Protein AF-A0A7H1RI02-F1 (afdb_monomer)

Structure (mmCIF, N/CA/C/O backbone):
data_AF-A0A7H1RI02-F1
#
_entry.id   AF-A0A7H1RI02-F1
#
loop_
_atom_site.group_PDB
_atom_site.id
_atom_site.type_symbol
_atom_site.label_atom_id
_atom_site.label_alt_id
_atom_site.label_comp_id
_atom_site.label_asym_id
_atom_site.label_entity_id
_atom_site.label_seq_id
_atom_site.pdbx_PDB_ins_code
_atom_site.Cartn_x
_atom_site.Cartn_y
_atom_site.Cartn_z
_atom_site.occupancy
_atom_site.B_iso_or_equiv
_atom_site.auth_seq_id
_atom_site.auth_comp_id
_atom_site.auth_asym_id
_atom_site.auth_atom_id
_atom_site.pdbx_PDB_model_num
ATOM 1 N N . MET A 1 1 ? -15.027 12.232 1.493 1.00 53.66 1 MET A N 1
ATOM 2 C CA . MET A 1 1 ? -14.270 11.066 0.973 1.00 53.66 1 MET A CA 1
ATOM 3 C C . MET A 1 1 ? -12.856 11.460 0.505 1.00 53.66 1 MET A C 1
ATOM 5 O O . MET A 1 1 ? -12.313 10.824 -0.383 1.00 53.66 1 MET A O 1
ATOM 9 N N . SER A 1 2 ? -12.220 12.473 1.114 1.00 62.84 2 SER A N 1
ATOM 10 C CA . SER A 1 2 ? -11.011 13.117 0.559 1.00 62.84 2 SER A CA 1
ATOM 11 C C . SER A 1 2 ? -9.673 12.529 1.043 1.00 62.84 2 SER A C 1
ATOM 13 O O . SER A 1 2 ? -8.648 12.766 0.408 1.00 62.84 2 SER A O 1
ATOM 15 N N . ASN A 1 3 ? -9.668 11.747 2.132 1.00 73.25 3 ASN A N 1
ATOM 16 C CA . ASN A 1 3 ? -8.432 11.206 2.720 1.00 73.25 3 ASN A CA 1
ATOM 17 C C . ASN A 1 3 ? -7.883 9.999 1.951 1.00 73.25 3 ASN A C 1
ATOM 19 O O . ASN A 1 3 ? -6.704 10.001 1.609 1.00 73.25 3 ASN A O 1
ATOM 23 N N . LEU A 1 4 ? -8.743 9.045 1.573 1.00 79.62 4 LEU A N 1
ATOM 24 C CA . LEU A 1 4 ? -8.310 7.805 0.918 1.00 79.62 4 LEU A CA 1
ATOM 25 C C . LEU A 1 4 ? -7.583 8.061 -0.410 1.00 79.62 4 LEU A C 1
ATOM 27 O O . LEU A 1 4 ? -6.577 7.426 -0.709 1.00 79.62 4 LEU A O 1
ATOM 31 N N . THR A 1 5 ? -8.030 9.046 -1.193 1.00 85.69 5 THR A N 1
ATOM 32 C CA . THR A 1 5 ? -7.353 9.427 -2.442 1.00 85.69 5 THR A CA 1
ATOM 33 C C . THR A 1 5 ? -5.958 10.011 -2.187 1.00 85.69 5 THR A C 1
ATOM 35 O O . THR A 1 5 ? -5.050 9.809 -2.989 1.00 85.69 5 THR A O 1
ATOM 38 N N . SER A 1 6 ? -5.756 10.729 -1.078 1.00 92.25 6 SER A N 1
ATOM 39 C 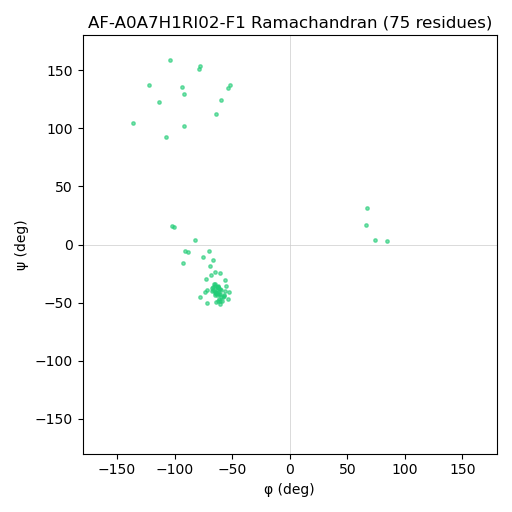CA . SER A 1 6 ? -4.435 11.254 -0.710 1.00 92.25 6 SER A CA 1
ATOM 40 C C . SER A 1 6 ? -3.505 10.153 -0.204 1.00 92.25 6 SER A C 1
ATOM 42 O O . SER A 1 6 ? -2.337 10.116 -0.587 1.00 92.25 6 SER A O 1
ATOM 44 N N . GLU A 1 7 ? -4.033 9.234 0.600 1.00 94.94 7 GLU A N 1
ATOM 45 C CA . GLU A 1 7 ? -3.308 8.071 1.120 1.00 94.94 7 GLU A CA 1
ATOM 46 C C . GLU A 1 7 ? -2.836 7.158 -0.018 1.00 94.94 7 GLU A C 1
ATOM 48 O O . GLU A 1 7 ? -1.655 6.824 -0.095 1.00 94.94 7 GLU A O 1
ATOM 53 N N . MET A 1 8 ? -3.717 6.843 -0.974 1.00 95.62 8 MET A N 1
ATOM 54 C CA . MET A 1 8 ? -3.368 6.037 -2.150 1.00 95.62 8 MET A CA 1
ATOM 55 C C . MET A 1 8 ? -2.268 6.685 -2.993 1.00 95.62 8 MET A C 1
ATOM 57 O O . MET A 1 8 ? -1.349 5.995 -3.430 1.00 95.62 8 MET A O 1
ATOM 61 N N . ARG A 1 9 ? -2.289 8.015 -3.166 1.00 96.31 9 ARG A N 1
ATOM 62 C CA . ARG A 1 9 ? -1.196 8.724 -3.852 1.00 96.31 9 ARG A CA 1
ATOM 63 C C . ARG A 1 9 ? 0.134 8.580 -3.118 1.00 96.31 9 ARG A C 1
ATOM 65 O O . ARG A 1 9 ? 1.156 8.378 -3.767 1.00 96.31 9 ARG A O 1
ATOM 72 N N . GLN A 1 10 ? 0.140 8.675 -1.789 1.00 95.88 10 GLN A N 1
ATOM 73 C CA . GLN A 1 10 ? 1.363 8.505 -0.998 1.00 95.88 10 GLN A CA 1
ATOM 74 C C . GLN A 1 10 ? 1.912 7.080 -1.101 1.00 95.88 10 GLN A C 1
ATOM 76 O O . GLN A 1 10 ? 3.119 6.902 -1.260 1.00 95.88 10 GLN A O 1
ATOM 81 N N . LEU A 1 11 ? 1.039 6.074 -1.064 1.00 96.56 11 LEU A N 1
ATOM 82 C CA . LEU A 1 11 ? 1.431 4.681 -1.270 1.00 96.56 11 LEU A CA 1
ATOM 83 C C . LEU A 1 11 ? 1.961 4.449 -2.690 1.00 96.56 11 LEU A C 1
ATOM 85 O O . LEU A 1 11 ? 2.986 3.794 -2.853 1.00 96.56 11 LEU A O 1
ATOM 89 N N . LEU A 1 12 ? 1.345 5.052 -3.710 1.00 96.00 12 LEU A N 1
ATOM 90 C CA . LEU A 1 12 ? 1.802 4.943 -5.096 1.00 96.00 12 LEU A CA 1
ATOM 91 C C . LEU A 1 12 ? 3.210 5.522 -5.291 1.00 96.00 12 LEU A C 1
ATOM 93 O O . LEU A 1 12 ? 4.010 4.954 -6.030 1.00 96.00 12 LEU A O 1
ATOM 97 N N . GLN A 1 13 ? 3.560 6.607 -4.590 1.00 95.44 13 GLN A N 1
ATOM 98 C CA . GLN A 1 13 ? 4.934 7.125 -4.609 1.00 95.44 13 GLN A CA 1
ATOM 99 C C . GLN A 1 13 ? 5.943 6.125 -4.034 1.00 95.44 13 GLN A C 1
ATOM 101 O O . GLN A 1 13 ? 7.048 6.009 -4.563 1.00 95.44 13 GLN A O 1
ATOM 106 N N . ILE A 1 14 ? 5.562 5.371 -2.997 1.00 94.69 14 ILE A N 1
ATOM 107 C CA . ILE A 1 14 ? 6.403 4.294 -2.462 1.00 94.69 14 ILE A CA 1
ATOM 108 C C . ILE A 1 14 ? 6.571 3.205 -3.524 1.00 94.69 14 ILE A C 1
ATOM 110 O O . ILE A 1 14 ? 7.706 2.862 -3.834 1.00 94.69 14 ILE A O 1
ATOM 114 N N . VAL A 1 15 ? 5.485 2.736 -4.154 1.00 94.19 15 VAL A N 1
ATOM 115 C CA . VAL A 1 15 ? 5.544 1.708 -5.215 1.00 94.19 15 VAL A CA 1
ATOM 116 C C . VAL A 1 15 ? 6.437 2.139 -6.379 1.00 94.19 15 VAL A C 1
ATOM 118 O O . VAL A 1 15 ? 7.276 1.362 -6.824 1.00 94.19 15 VAL A O 1
ATOM 121 N N . HIS A 1 16 ? 6.332 3.385 -6.845 1.00 93.06 16 HIS A N 1
ATOM 122 C CA . HIS A 1 16 ? 7.236 3.895 -7.879 1.00 93.06 16 HIS A CA 1
ATOM 123 C C . HIS A 1 16 ? 8.701 3.903 -7.430 1.00 93.06 16 HIS A C 1
ATOM 125 O O . HIS A 1 16 ? 9.584 3.600 -8.230 1.00 93.06 16 HIS A O 1
ATOM 131 N N . GLY A 1 17 ? 8.970 4.237 -6.165 1.00 9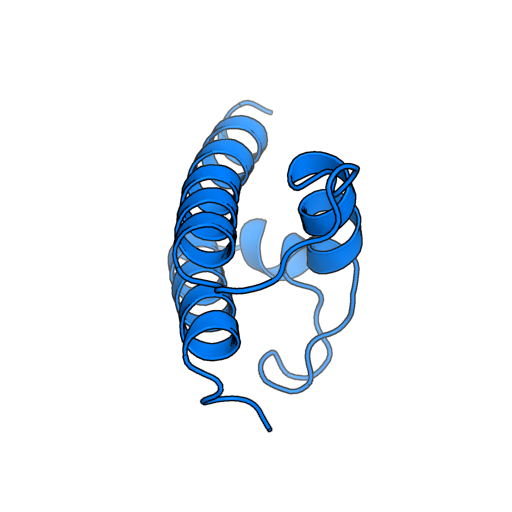1.88 17 GLY A N 1
ATOM 132 C CA . GLY A 1 17 ? 10.307 4.126 -5.584 1.00 91.88 17 GLY A CA 1
ATOM 133 C C . GLY A 1 17 ? 10.823 2.686 -5.598 1.00 91.88 17 GLY A C 1
ATOM 134 O O . GLY A 1 17 ? 11.965 2.459 -5.985 1.00 91.88 17 GLY A O 1
ATOM 135 N N . MET A 1 18 ? 9.964 1.718 -5.259 1.00 89.19 18 MET A N 1
ATOM 136 C CA . MET A 1 18 ? 10.286 0.288 -5.304 1.00 89.19 18 MET A CA 1
ATOM 137 C C . MET A 1 18 ? 10.644 -0.150 -6.722 1.00 89.19 18 MET A C 1
ATOM 139 O O . MET A 1 18 ? 11.697 -0.733 -6.926 1.00 89.19 18 MET A O 1
ATOM 143 N N . VAL A 1 19 ? 9.797 0.178 -7.700 1.00 89.75 19 VAL A N 1
ATOM 144 C CA . VAL A 1 19 ? 9.988 -0.160 -9.120 1.00 89.75 19 VAL A CA 1
ATOM 145 C C . VAL A 1 19 ? 11.298 0.401 -9.663 1.00 89.75 19 VAL A C 1
ATOM 147 O O . VAL A 1 19 ? 12.043 -0.318 -10.317 1.00 89.75 19 VAL A O 1
ATOM 150 N N . LYS A 1 20 ? 11.614 1.665 -9.358 1.00 88.75 20 LYS A N 1
ATOM 151 C CA . LYS A 1 20 ? 12.862 2.307 -9.798 1.00 88.75 20 LYS A CA 1
ATOM 152 C C . LYS A 1 20 ? 14.121 1.671 -9.206 1.00 88.75 20 LYS A C 1
ATOM 154 O O . LYS A 1 20 ? 15.191 1.854 -9.772 1.00 88.75 20 LYS A O 1
ATOM 159 N N . ALA A 1 21 ? 14.004 0.991 -8.068 1.00 86.88 21 ALA A N 1
ATOM 160 C CA . ALA A 1 21 ? 15.120 0.332 -7.398 1.00 86.88 21 ALA A CA 1
ATOM 161 C C . ALA A 1 21 ? 15.357 -1.111 -7.880 1.00 86.88 21 ALA A C 1
ATOM 163 O O . ALA A 1 21 ? 16.325 -1.730 -7.449 1.00 86.88 21 ALA A O 1
ATOM 164 N N . GLN A 1 22 ? 14.482 -1.657 -8.730 1.00 83.62 22 GLN A N 1
ATOM 165 C CA . GLN A 1 22 ? 14.613 -3.009 -9.271 1.00 83.62 22 GLN A CA 1
ATOM 166 C C . GLN A 1 22 ? 15.329 -2.976 -10.624 1.00 83.62 22 GLN A C 1
ATOM 168 O O . GLN A 1 22 ? 14.970 -2.189 -11.498 1.00 83.62 22 GLN A O 1
ATOM 173 N N . ASP A 1 23 ? 16.285 -3.885 -10.829 1.00 80.69 23 ASP A N 1
ATOM 174 C CA . ASP A 1 23 ? 17.018 -3.999 -12.099 1.00 80.69 23 ASP A CA 1
ATOM 175 C C . ASP A 1 23 ? 16.138 -4.504 -13.255 1.00 80.69 23 ASP A C 1
ATOM 177 O O . ASP A 1 23 ? 16.403 -4.219 -14.421 1.00 80.69 23 ASP A O 1
ATOM 181 N N . HIS A 1 24 ? 15.083 -5.262 -12.938 1.00 81.75 24 HIS A N 1
ATOM 182 C CA . HIS A 1 24 ? 14.192 -5.869 -13.922 1.00 81.75 24 HIS A CA 1
ATOM 183 C C . HIS A 1 24 ? 12.734 -5.696 -13.503 1.00 81.75 24 HIS A C 1
ATOM 185 O O . HIS A 1 24 ? 12.229 -6.399 -12.627 1.00 81.75 24 HIS A O 1
ATOM 191 N N . VAL A 1 25 ? 12.039 -4.780 -14.171 1.00 81.69 25 VAL A N 1
ATOM 192 C CA . VAL A 1 25 ? 10.587 -4.611 -14.067 1.00 81.69 25 VAL A CA 1
ATOM 193 C C . VAL A 1 25 ? 9.994 -4.774 -15.467 1.00 81.69 25 VAL A C 1
ATOM 195 O O . VAL A 1 25 ? 10.584 -4.257 -16.420 1.00 81.69 25 VAL A O 1
ATOM 198 N N . PRO A 1 26 ? 8.865 -5.491 -15.632 1.00 85.06 26 PRO A N 1
ATOM 199 C CA . PRO A 1 26 ? 8.179 -5.568 -16.918 1.00 85.06 26 PRO A CA 1
ATOM 200 C C . PRO A 1 26 ? 7.925 -4.171 -17.495 1.00 85.06 26 PRO A C 1
ATOM 202 O O . PRO A 1 26 ? 7.535 -3.261 -16.762 1.00 85.06 26 PRO A O 1
ATOM 205 N N . GLN A 1 27 ? 8.143 -3.993 -18.801 1.00 81.62 27 GLN A N 1
ATOM 206 C CA . GLN A 1 27 ? 7.978 -2.688 -19.462 1.00 81.62 27 GLN A CA 1
ATOM 207 C C . GLN A 1 27 ? 6.544 -2.146 -19.349 1.00 81.62 27 GLN A C 1
ATOM 209 O O . GLN A 1 27 ? 6.326 -0.940 -19.406 1.00 81.62 27 GLN A O 1
ATOM 214 N N . ASP A 1 28 ? 5.581 -3.041 -19.170 1.00 88.06 28 ASP A N 1
ATOM 215 C CA . ASP A 1 28 ? 4.150 -2.811 -19.027 1.00 88.06 28 ASP A CA 1
ATOM 216 C C . ASP A 1 28 ? 3.671 -2.855 -17.563 1.00 88.06 28 ASP A C 1
ATOM 218 O O . ASP A 1 28 ? 2.471 -2.955 -17.301 1.00 88.06 28 ASP A O 1
ATOM 222 N N . PHE A 1 29 ? 4.581 -2.784 -16.583 1.00 88.62 29 PHE A N 1
ATOM 223 C CA . PHE A 1 29 ? 4.193 -2.784 -15.175 1.00 88.62 29 PHE A CA 1
ATOM 224 C C . PHE A 1 29 ? 3.360 -1.547 -14.808 1.00 88.62 29 PHE A C 1
ATOM 226 O O . PHE A 1 29 ? 3.859 -0.424 -14.732 1.00 88.62 29 PHE A O 1
ATOM 233 N N . ASP A 1 30 ? 2.089 -1.784 -14.494 1.00 93.81 30 ASP A N 1
ATOM 234 C CA . ASP A 1 30 ? 1.162 -0.772 -13.996 1.00 93.81 30 ASP A CA 1
ATOM 235 C C . ASP A 1 30 ? 1.180 -0.729 -12.457 1.00 93.81 30 ASP A C 1
ATOM 237 O O . ASP A 1 30 ? 0.589 -1.574 -11.772 1.00 93.81 30 ASP A O 1
ATOM 241 N N . ALA A 1 31 ? 1.873 0.274 -11.911 1.00 92.75 31 ALA A N 1
ATOM 242 C CA . ALA A 1 31 ? 2.017 0.482 -10.472 1.00 92.75 31 ALA A CA 1
ATOM 243 C C . ALA A 1 31 ? 0.692 0.810 -9.771 1.00 92.75 31 ALA A C 1
ATOM 245 O O . ALA A 1 31 ? 0.485 0.401 -8.626 1.00 92.75 31 ALA A O 1
ATOM 246 N N . GLU A 1 32 ? -0.210 1.523 -10.443 1.00 94.00 32 GLU A N 1
ATOM 247 C CA . GLU A 1 32 ? -1.504 1.899 -9.886 1.00 94.00 32 GLU A CA 1
ATOM 248 C C . GLU A 1 32 ? -2.408 0.670 -9.800 1.00 94.00 32 GLU A C 1
ATOM 250 O O . GLU A 1 32 ? -2.903 0.342 -8.718 1.00 94.00 32 GLU A O 1
ATOM 255 N N . ALA A 1 33 ? -2.536 -0.086 -10.893 1.00 94.00 33 ALA A N 1
ATOM 256 C CA . ALA A 1 33 ? -3.306 -1.325 -10.903 1.00 94.00 33 ALA A CA 1
ATOM 257 C C . ALA A 1 33 ? -2.725 -2.375 -9.944 1.00 94.00 33 ALA A C 1
ATOM 259 O O . ALA A 1 33 ? -3.475 -3.109 -9.291 1.00 94.00 33 ALA A O 1
ATOM 260 N N . TRP A 1 34 ? -1.395 -2.452 -9.826 1.00 94.81 34 TRP A N 1
ATOM 261 C CA . TRP A 1 34 ? -0.748 -3.305 -8.833 1.00 94.81 34 TRP A CA 1
ATOM 262 C C . TRP A 1 34 ? -1.116 -2.886 -7.409 1.00 94.81 34 TRP A C 1
ATOM 264 O O . TRP A 1 34 ? -1.539 -3.739 -6.626 1.00 94.81 34 TRP A O 1
ATOM 274 N N . LEU A 1 35 ? -1.024 -1.591 -7.083 1.00 95.62 35 LEU A N 1
ATOM 275 C CA . LEU A 1 35 ? -1.338 -1.083 -5.749 1.00 95.62 35 LEU A CA 1
ATOM 276 C C . LEU A 1 35 ? -2.812 -1.301 -5.401 1.00 95.62 35 LEU A C 1
ATOM 278 O O . LEU A 1 35 ? -3.102 -1.765 -4.301 1.00 95.62 35 LEU A O 1
ATOM 282 N N . PHE A 1 36 ? -3.731 -1.038 -6.335 1.00 94.88 36 PHE A N 1
ATOM 283 C CA . PHE A 1 36 ? -5.161 -1.298 -6.149 1.00 94.88 36 PHE A CA 1
ATOM 284 C C . PHE A 1 36 ? -5.439 -2.762 -5.817 1.00 94.88 36 PHE A C 1
ATOM 286 O O . PHE A 1 36 ? -6.195 -3.049 -4.895 1.00 94.88 36 PHE A O 1
ATOM 293 N N . ARG A 1 37 ? -4.796 -3.704 -6.514 1.00 95.25 37 ARG A N 1
ATOM 294 C CA . ARG A 1 37 ? -4.923 -5.127 -6.172 1.00 95.25 37 ARG A CA 1
ATOM 295 C C . ARG A 1 37 ? -4.271 -5.446 -4.832 1.00 95.25 37 ARG A C 1
ATOM 297 O O . ARG A 1 37 ? -4.811 -6.237 -4.068 1.00 95.25 37 ARG A O 1
ATOM 304 N N . TRP A 1 38 ? -3.113 -4.863 -4.543 1.00 95.31 38 TRP A N 1
ATOM 305 C CA . TRP A 1 38 ? -2.364 -5.137 -3.321 1.00 95.31 38 TRP A CA 1
ATOM 306 C C . TRP A 1 38 ? -3.120 -4.698 -2.060 1.00 95.31 38 TRP A C 1
ATOM 308 O O . TRP A 1 38 ? -3.166 -5.460 -1.093 1.00 95.31 38 TRP A O 1
ATOM 318 N N . VAL A 1 39 ? -3.773 -3.528 -2.072 1.00 96.31 39 VAL A N 1
ATOM 319 C CA . VAL A 1 39 ? -4.522 -3.028 -0.903 1.00 96.31 39 VAL A CA 1
ATOM 320 C C . VAL A 1 39 ? -5.787 -3.828 -0.585 1.00 96.31 39 VAL A C 1
ATOM 322 O O . VAL A 1 39 ? -6.278 -3.738 0.537 1.00 96.31 39 VAL A O 1
ATOM 325 N N . GLU A 1 40 ? -6.294 -4.614 -1.535 1.00 96.94 40 GLU A N 1
ATOM 326 C CA . GLU A 1 40 ? -7.454 -5.503 -1.361 1.00 96.94 40 GLU A CA 1
ATOM 327 C C . GLU A 1 40 ? -7.045 -6.918 -0.911 1.00 96.94 40 GLU A C 1
ATOM 329 O O . GLU A 1 40 ? -7.903 -7.757 -0.641 1.00 96.94 40 GLU A O 1
ATOM 334 N N . ARG A 1 41 ? -5.742 -7.228 -0.836 1.00 95.75 41 ARG A N 1
ATOM 335 C CA . ARG A 1 41 ? -5.263 -8.566 -0.456 1.00 95.75 41 ARG A CA 1
ATOM 336 C C . ARG A 1 41 ? -5.016 -8.666 1.051 1.00 95.75 41 ARG A C 1
ATOM 338 O O . ARG A 1 41 ? -4.282 -7.833 1.585 1.00 95.75 41 ARG A O 1
ATOM 345 N N . PRO A 1 42 ? -5.554 -9.698 1.730 1.00 96.75 42 PRO A N 1
ATOM 346 C CA . PRO A 1 42 ? -5.226 -10.014 3.116 1.00 96.75 42 PRO A CA 1
ATOM 347 C C . PRO A 1 42 ? -3.722 -10.157 3.339 1.00 96.75 42 PRO A C 1
ATOM 349 O O . PRO A 1 42 ? -3.039 -10.832 2.567 1.00 96.75 42 PRO A O 1
ATOM 352 N N . GLN A 1 43 ? -3.218 -9.549 4.410 1.00 94.81 43 GLN A N 1
ATOM 353 C CA . GLN A 1 43 ? -1.801 -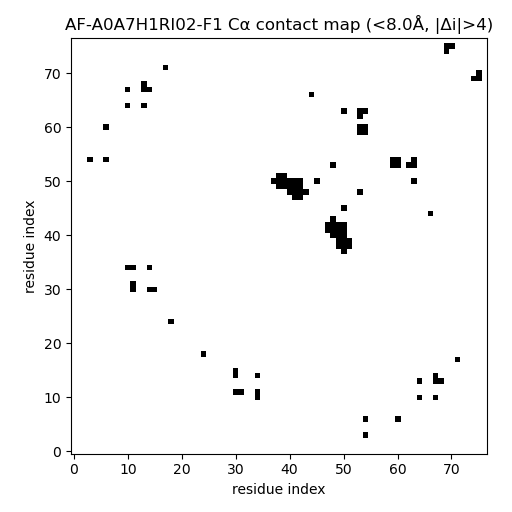9.588 4.764 1.00 94.81 43 GLN A CA 1
ATOM 354 C C . GLN A 1 43 ? -1.634 -10.364 6.075 1.00 94.81 43 GLN A C 1
ATOM 356 O O . GLN A 1 43 ? -2.218 -9.963 7.089 1.00 94.81 43 GLN A O 1
ATOM 361 N N . PRO A 1 44 ? -0.833 -11.446 6.107 1.00 91.81 44 PRO A N 1
ATOM 362 C CA . PRO A 1 44 ? -0.585 -12.204 7.335 1.00 91.81 44 PRO A CA 1
ATOM 363 C C . PRO A 1 44 ? -0.103 -11.312 8.488 1.00 91.81 44 PRO A C 1
ATOM 365 O O . PRO A 1 44 ? -0.610 -11.402 9.603 1.00 91.81 44 PRO A O 1
ATOM 368 N N . SER A 1 45 ? 0.782 -10.359 8.188 1.00 90.94 45 SER A N 1
ATOM 369 C CA . SER A 1 45 ? 1.359 -9.390 9.134 1.00 90.94 45 SER A CA 1
ATOM 370 C C . SER A 1 45 ? 0.353 -8.383 9.701 1.00 90.94 45 SER A C 1
ATOM 372 O O . SER A 1 45 ? 0.650 -7.699 10.676 1.00 90.94 45 SER A O 1
ATOM 374 N N . LEU A 1 46 ? -0.839 -8.286 9.104 1.00 94.75 46 LEU A N 1
ATOM 375 C CA . LEU A 1 46 ? -1.964 -7.486 9.599 1.00 94.75 46 LEU A CA 1
ATOM 376 C C . LEU A 1 46 ? -3.032 -8.357 10.283 1.00 94.75 46 LEU A C 1
ATOM 378 O O . LEU A 1 46 ? -4.172 -7.921 10.452 1.00 94.75 46 LEU A O 1
ATOM 382 N N . GLY A 1 47 ? -2.698 -9.603 10.637 1.00 94.94 47 GLY A N 1
ATOM 383 C CA . GLY A 1 47 ? -3.645 -10.558 11.212 1.00 94.94 47 GLY A CA 1
ATOM 384 C C . GLY A 1 47 ? -4.729 -10.991 10.222 1.00 94.94 47 GLY A C 1
ATOM 385 O O . GLY A 1 47 ? -5.864 -11.223 10.625 1.00 94.94 47 GLY A O 1
ATOM 386 N N . GLY A 1 48 ? -4.409 -11.036 8.925 1.00 95.44 48 GLY A N 1
ATOM 387 C CA . GLY A 1 48 ? -5.348 -11.413 7.864 1.00 95.44 48 GLY A CA 1
ATOM 388 C C . GLY A 1 48 ? -6.239 -10.275 7.358 1.00 95.44 48 GLY A C 1
ATOM 389 O O . GLY A 1 48 ? -7.067 -10.508 6.484 1.00 95.44 48 GLY A O 1
ATOM 390 N N . LYS A 1 49 ? -6.064 -9.043 7.850 1.00 97.31 49 LYS A N 1
ATOM 391 C CA . LYS A 1 49 ? -6.751 -7.862 7.306 1.00 97.31 49 LYS A CA 1
ATOM 392 C C . LYS A 1 49 ? -6.104 -7.382 6.011 1.00 97.31 49 LYS A C 1
ATOM 394 O O . LYS A 1 49 ? -4.904 -7.566 5.786 1.00 97.31 49 LYS A O 1
ATOM 399 N N . THR A 1 50 ? -6.893 -6.721 5.179 1.00 97.56 50 THR A N 1
ATOM 400 C CA . THR A 1 50 ? -6.409 -6.007 3.997 1.00 97.56 50 THR A CA 1
ATOM 401 C C . THR A 1 50 ? -5.810 -4.647 4.388 1.00 97.56 50 THR A C 1
ATOM 403 O O . THR A 1 50 ? -6.250 -4.026 5.363 1.00 97.56 50 THR A O 1
ATOM 406 N N . PRO A 1 51 ? -4.831 -4.118 3.631 1.00 97.19 51 PRO A N 1
ATOM 407 C CA . PRO A 1 51 ? -4.346 -2.757 3.831 1.00 97.19 51 PRO A CA 1
ATOM 408 C C . PRO A 1 51 ? -5.465 -1.713 3.759 1.00 97.19 51 PRO A C 1
ATOM 410 O O . PRO A 1 51 ? -5.450 -0.758 4.530 1.00 97.19 51 PRO A O 1
ATOM 413 N N . LYS A 1 52 ? -6.469 -1.912 2.898 1.00 96.75 52 LYS A N 1
ATOM 414 C CA . LYS A 1 52 ? -7.637 -1.029 2.789 1.00 96.75 52 LYS A CA 1
ATOM 415 C C . LYS A 1 52 ? -8.457 -0.955 4.075 1.00 96.75 52 LYS A C 1
ATOM 417 O O . LYS A 1 52 ? -8.846 0.139 4.475 1.00 96.75 52 LYS A O 1
ATOM 422 N N . GLU A 1 53 ? -8.695 -2.084 4.739 1.00 96.56 53 GLU A N 1
ATOM 423 C CA . GLU A 1 53 ? -9.369 -2.094 6.044 1.00 96.56 53 GLU A CA 1
ATOM 424 C C . GLU A 1 53 ? -8.564 -1.328 7.098 1.00 96.56 53 GLU A C 1
ATOM 426 O O . GLU A 1 53 ? -9.140 -0.623 7.924 1.00 96.56 53 GLU A O 1
ATOM 431 N N . VAL A 1 54 ? -7.231 -1.422 7.052 1.00 97.19 54 VAL A N 1
ATOM 432 C CA . VAL A 1 54 ? -6.352 -0.699 7.979 1.00 97.19 54 VAL A CA 1
ATOM 433 C C . VAL A 1 54 ? -6.316 0.800 7.678 1.00 97.19 54 VAL A C 1
ATOM 435 O O . VAL A 1 54 ? -6.371 1.581 8.624 1.00 97.19 54 VAL A O 1
ATOM 438 N N . LEU A 1 55 ? -6.309 1.226 6.408 1.00 96.00 55 LEU A N 1
ATOM 439 C CA . LEU A 1 55 ? -6.369 2.648 6.015 1.00 96.00 55 LEU A CA 1
ATOM 440 C C . LEU A 1 55 ? -7.593 3.372 6.597 1.00 96.00 55 LEU A C 1
ATOM 442 O O . LEU A 1 55 ? -7.513 4.551 6.920 1.00 96.00 55 LEU A O 1
ATOM 446 N N . GLY A 1 56 ? -8.708 2.665 6.802 1.00 91.75 56 GLY A N 1
ATOM 447 C CA . GLY A 1 56 ? -9.913 3.221 7.430 1.00 91.75 56 GLY A CA 1
ATOM 448 C C . GLY A 1 56 ? -9.788 3.525 8.930 1.00 91.75 56 GLY A C 1
ATOM 449 O O . GLY A 1 56 ? -10.722 4.070 9.516 1.00 91.75 56 GLY A O 1
ATOM 450 N N . THR A 1 57 ? -8.670 3.164 9.567 1.00 93.56 57 THR A N 1
ATOM 451 C CA . THR A 1 57 ? -8.443 3.320 11.011 1.00 93.56 57 THR A CA 1
ATOM 452 C C . THR A 1 57 ? -7.506 4.485 11.342 1.00 93.56 57 THR A C 1
ATOM 454 O O . THR A 1 57 ? -6.697 4.923 10.523 1.00 93.56 57 THR A O 1
ATOM 457 N N . TYR A 1 58 ? -7.577 4.990 12.579 1.00 93.62 58 TYR A N 1
ATOM 458 C CA . TYR A 1 58 ? -6.661 6.029 13.059 1.00 93.62 58 TYR A CA 1
ATOM 459 C C . TYR A 1 58 ? -5.198 5.558 13.004 1.00 93.62 58 TYR A C 1
ATOM 461 O O . TYR A 1 58 ? -4.847 4.529 13.577 1.00 93.62 58 TYR A O 1
ATOM 469 N N . GLY A 1 59 ? -4.342 6.31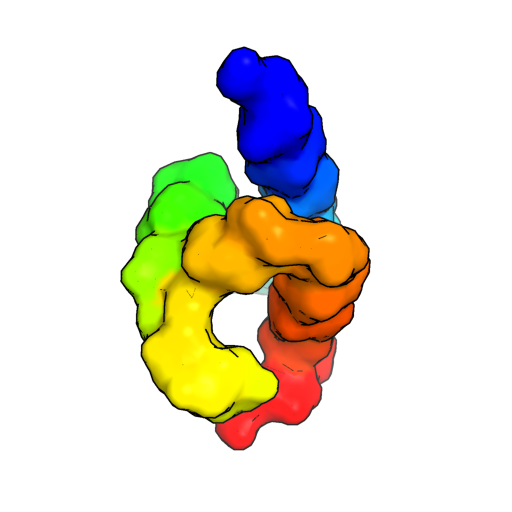9 12.316 1.00 93.19 59 GLY A N 1
AT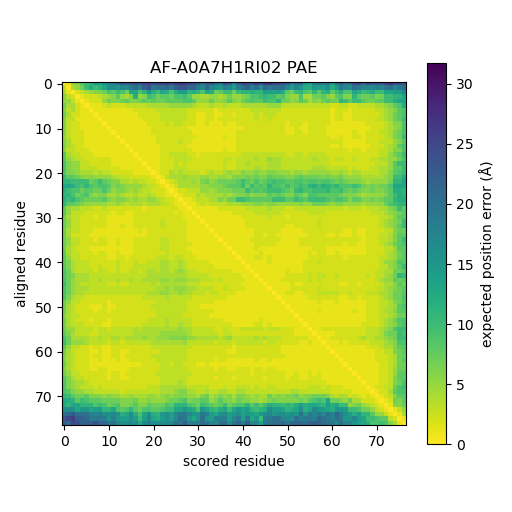OM 470 C CA . GLY A 1 59 ? -2.930 5.967 12.111 1.00 93.19 59 GLY A CA 1
ATOM 471 C C . GLY A 1 59 ? -2.690 4.843 11.092 1.00 93.19 59 GLY A C 1
ATOM 472 O O . GLY A 1 59 ? -1.541 4.454 10.881 1.00 93.19 59 GLY A O 1
ATOM 473 N N . GLY A 1 60 ? -3.742 4.347 10.431 1.00 96.12 60 GLY A N 1
ATOM 474 C CA . GLY A 1 60 ? -3.685 3.217 9.505 1.00 96.12 60 GLY A CA 1
ATOM 475 C C . GLY A 1 60 ? -2.697 3.393 8.355 1.00 96.12 60 GLY A C 1
ATOM 476 O O . GLY A 1 60 ? -1.955 2.467 8.026 1.00 96.12 60 GLY A O 1
ATOM 477 N N . LEU A 1 61 ? -2.613 4.600 7.792 1.00 96.25 61 LEU A N 1
ATOM 478 C CA . LEU A 1 61 ? -1.650 4.929 6.742 1.00 96.25 61 LEU A CA 1
ATOM 479 C C . LEU A 1 61 ? -0.206 4.593 7.137 1.00 96.25 61 LEU A C 1
ATOM 481 O O . LEU A 1 61 ? 0.514 3.996 6.343 1.00 96.25 61 LEU A O 1
ATOM 485 N N . GLU A 1 62 ? 0.236 4.957 8.342 1.00 97.06 62 GLU A N 1
ATOM 486 C CA . GLU A 1 62 ? 1.624 4.731 8.763 1.00 97.06 62 GLU A CA 1
ATOM 487 C C . GLU A 1 62 ? 1.927 3.230 8.896 1.00 97.06 62 GLU A C 1
ATOM 489 O O . GLU A 1 62 ? 2.998 2.773 8.496 1.00 97.06 62 GLU A O 1
ATOM 494 N N . VAL A 1 63 ? 0.951 2.440 9.357 1.00 96.88 63 VAL A N 1
ATOM 495 C CA . VAL A 1 63 ? 1.049 0.973 9.382 1.00 96.88 63 VAL A CA 1
ATOM 496 C C . VAL A 1 63 ? 1.222 0.421 7.965 1.00 96.88 63 VAL A C 1
ATOM 498 O O . VAL A 1 63 ? 2.134 -0.368 7.711 1.00 96.88 63 VAL A O 1
ATOM 501 N N . VAL A 1 64 ? 0.392 0.871 7.021 1.00 97.00 64 VAL A N 1
ATOM 502 C CA . VAL A 1 64 ? 0.432 0.401 5.629 1.00 97.00 64 VAL A CA 1
ATOM 503 C C . VAL A 1 64 ? 1.714 0.841 4.914 1.00 97.00 64 VAL A C 1
ATOM 505 O O . VAL A 1 64 ? 2.296 0.046 4.177 1.00 97.00 64 VAL A O 1
ATOM 508 N N . ARG A 1 65 ? 2.220 2.056 5.171 1.00 95.94 65 ARG A N 1
ATOM 509 C CA . ARG A 1 65 ? 3.507 2.534 4.631 1.00 95.94 65 ARG A CA 1
ATOM 510 C C . ARG A 1 65 ? 4.667 1.643 5.062 1.00 95.94 65 ARG A C 1
ATOM 512 O O . ARG A 1 65 ? 5.496 1.284 4.229 1.00 95.94 65 ARG A O 1
ATOM 519 N N . ARG A 1 66 ? 4.718 1.266 6.343 1.00 94.38 66 ARG A N 1
ATOM 520 C CA . ARG A 1 66 ? 5.759 0.372 6.876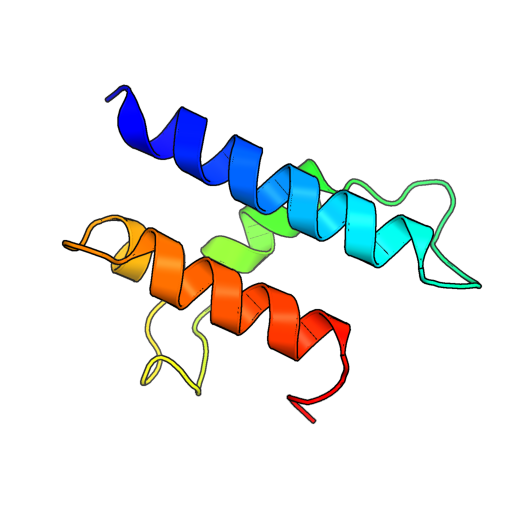 1.00 94.38 66 ARG A CA 1
ATOM 521 C C . ARG A 1 66 ? 5.668 -1.021 6.276 1.00 94.38 66 ARG A C 1
ATOM 523 O O . ARG A 1 66 ? 6.691 -1.577 5.891 1.00 94.38 66 ARG A O 1
ATOM 530 N N . LEU A 1 67 ? 4.454 -1.558 6.158 1.00 94.62 67 LEU A N 1
ATOM 531 C CA . LEU A 1 67 ? 4.226 -2.855 5.526 1.00 94.62 67 LEU A CA 1
ATOM 532 C C . LEU A 1 67 ? 4.720 -2.8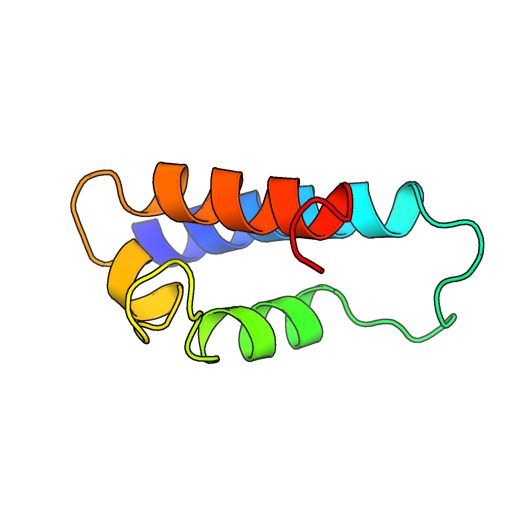64 4.074 1.00 94.62 67 LEU A C 1
ATOM 534 O O . LEU A 1 67 ? 5.468 -3.757 3.684 1.00 94.62 67 LEU A O 1
ATOM 538 N N . LEU A 1 68 ? 4.342 -1.847 3.296 1.00 93.19 68 LEU A N 1
ATOM 539 C CA . LEU A 1 68 ? 4.744 -1.722 1.899 1.00 93.19 68 LEU A CA 1
ATOM 540 C C . LEU A 1 68 ? 6.267 -1.543 1.757 1.00 93.19 68 LEU A C 1
ATOM 542 O O . LEU A 1 68 ? 6.887 -2.187 0.915 1.00 93.19 68 LEU A O 1
ATOM 546 N N . GLY A 1 69 ? 6.886 -0.730 2.620 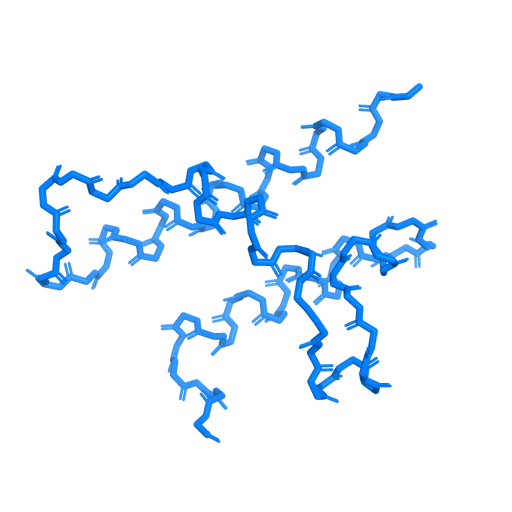1.00 89.19 69 GLY A N 1
ATOM 547 C CA . GLY A 1 69 ? 8.339 -0.538 2.643 1.00 89.19 69 GLY A CA 1
ATOM 548 C C . GLY A 1 69 ? 9.122 -1.810 2.986 1.00 89.19 69 GLY A C 1
ATOM 549 O O . GLY A 1 69 ? 10.146 -2.087 2.371 1.00 89.19 69 GLY A O 1
ATOM 550 N N . ALA A 1 70 ? 8.627 -2.627 3.914 1.00 87.00 70 ALA A N 1
ATOM 551 C CA . ALA A 1 70 ? 9.266 -3.895 4.264 1.00 87.00 70 ALA A CA 1
ATOM 552 C C . ALA A 1 70 ? 9.092 -4.976 3.178 1.00 87.00 70 ALA A C 1
ATOM 554 O O . ALA A 1 70 ? 9.979 -5.809 2.994 1.00 87.00 70 ALA A O 1
ATOM 555 N N . ALA A 1 71 ? 7.995 -4.942 2.411 1.00 79.69 71 ALA A N 1
ATOM 556 C CA . ALA A 1 71 ? 7.853 -5.777 1.217 1.00 79.69 71 ALA A CA 1
ATOM 557 C C . ALA A 1 71 ? 8.890 -5.401 0.140 1.00 79.69 71 ALA A C 1
ATOM 559 O O . ALA A 1 71 ? 9.423 -6.277 -0.536 1.00 79.69 71 ALA A O 1
ATOM 560 N N . ALA A 1 72 ? 9.227 -4.112 0.017 1.00 72.00 72 ALA A N 1
ATOM 561 C CA . ALA A 1 72 ? 10.246 -3.629 -0.914 1.00 72.00 72 ALA A CA 1
ATOM 562 C C . ALA A 1 72 ? 11.664 -4.091 -0.582 1.00 72.00 72 ALA A C 1
ATOM 564 O O . ALA A 1 72 ? 12.436 -4.396 -1.485 1.00 72.00 72 ALA A O 1
ATOM 565 N N . SER A 1 73 ? 12.011 -4.131 0.703 1.00 66.56 73 SER A N 1
ATOM 566 C CA . SER A 1 73 ? 13.344 -4.530 1.152 1.00 66.56 73 SER A CA 1
ATOM 567 C C . SER A 1 73 ? 13.526 -6.049 1.228 1.00 66.56 73 SER A C 1
ATOM 569 O O . SER A 1 73 ? 14.549 -6.501 1.734 1.00 66.56 73 SER A O 1
ATOM 571 N N . GLY A 1 74 ? 12.528 -6.841 0.811 1.00 60.22 74 GLY A N 1
ATOM 572 C CA . GLY A 1 74 ? 12.546 -8.300 0.950 1.00 60.22 74 GLY A CA 1
ATOM 573 C C . GLY A 1 74 ? 12.497 -8.784 2.404 1.00 60.22 74 GLY A C 1
ATOM 574 O O . GLY A 1 74 ? 12.817 -9.935 2.666 1.00 60.22 74 GLY A O 1
ATOM 575 N N . ALA A 1 75 ? 12.106 -7.929 3.358 1.00 46.62 75 ALA A N 1
ATOM 576 C CA . ALA A 1 75 ? 12.018 -8.294 4.777 1.00 46.62 75 ALA A CA 1
ATOM 577 C C . ALA A 1 75 ? 10.793 -9.177 5.093 1.00 46.62 75 ALA A C 1
ATOM 579 O O . ALA A 1 75 ? 10.695 -9.730 6.186 1.00 46.62 75 ALA A O 1
ATOM 580 N N . TYR A 1 76 ? 9.874 -9.311 4.133 1.00 46.84 76 TYR A N 1
ATOM 581 C CA . TYR A 1 76 ? 8.796 -10.294 4.129 1.00 46.84 76 TYR A CA 1
ATOM 582 C C . TYR A 1 76 ? 9.121 -11.372 3.088 1.00 46.84 76 TYR A C 1
ATOM 584 O O . TYR A 1 76 ? 8.811 -11.201 1.908 1.00 46.84 76 TYR A O 1
ATOM 592 N N . GLN A 1 77 ? 9.780 -12.446 3.531 1.00 43.44 77 GLN A N 1
ATOM 593 C CA . GLN A 1 77 ? 9.872 -13.725 2.818 1.00 43.44 77 GLN A CA 1
ATOM 594 C C . GLN A 1 77 ? 8.979 -14.752 3.507 1.00 43.44 77 GLN A C 1
ATOM 596 O O . GLN A 1 77 ? 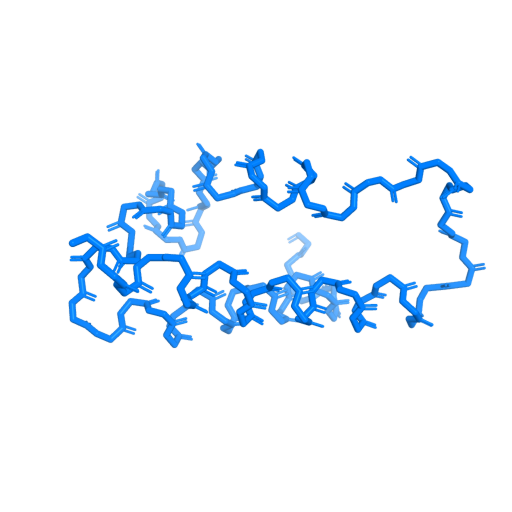8.902 -14.706 4.757 1.00 43.44 77 GLN A O 1
#

Radius of gyration: 12.4 Å; Cα contacts (8 Å, |Δi|>4): 51; chains: 1; bounding box: 31×27×32 Å

Sequence (77 aa):
MSNLTSEMRQLLQIVHGMVKAQDHVPQDFDAEAWLFRWVERPQPSLGGKTPKEVLGTYGGLEVVRRLLGAAASGAYQ

Mean predicted aligned error: 4.19 Å

pLDDT: mean 88.57, std 12.44, range [43.44, 97.56]

Solvent-accessible surface area (backbone atoms only — not comparable to full-atom values): 4606 Å² total; per-residue (Å²): 131,71,61,64,62,54,52,52,54,56,52,47,54,51,50,53,52,45,55,74,71,45,98,80,67,67,96,81,67,53,62,65,65,48,47,61,54,51,34,70,38,61,31,75,95,59,78,55,39,26,47,51,68,39,49,76,40,93,69,17,56,64,56,46,52,51,53,55,51,35,54,65,71,57,74,65,122

Foldseek 3Di:
DPQVVVLLVVLLVLQVVLVVPDPDDPPPDDSSVVSVVQQCFQDVVVVRDGLVVQSPDDVSSVVSSVVSNCVSVVVPD

Nearest PDB structures (foldseek):
  6d0i-assembly2_D  TM=8.896E-01  e=2.564E-04  Sphingobium sp. YBL2
  8gug-assembly1_C-2  TM=7.494E-01  e=3.400E-02  Vibrio parahaemolyticus RIMD 2210633
  8gug-assembly1_B-2  TM=7.305E-01  e=4.928E-02  Vibrio parahaemolyticus RIMD 2210633
  6gw6-assembly1_F  TM=8.311E-01  e=7.599E-02  Pseudomonas putida KT2440

Secondary structure (DSSP, 8-state):
-HHHHHHHHHHHHHHHHHHHT-S---TT--HHHHHHHHHTS--GGGTT--HHHHHTSTTHHHHHHHHHHHHHTT---